Protein AF-A0A7S0AWJ3-F1 (afdb_monomer_lite)

pLDDT: mean 83.03, std 16.73, range [33.91, 96.69]

Radius of gyration: 38.87 Å; chains: 1; bounding box: 98×29×77 Å

Secondary structure (DSSP, 8-state):
-HHHHHHHHHHHHHHHHHHHHHHHHHTT---SS-SSSSHHHHHHHHHHHHTT--HHHHHHHHHH-TTTHHHHHHHHHHHHHHHHHHHHHHHHHHHHHHHHHHHHHHHTTT-STT-HHHHHHHHHHHHHHHHHHHHHHHHHHHHHHHHHHHHHHHHHHHHT-----S------

Organism: NCBI:txid265543

Structure (mmCIF, N/CA/C/O backbone):
data_AF-A0A7S0AWJ3-F1
#
_entry.id   AF-A0A7S0AWJ3-F1
#
loop_
_atom_site.group_PDB
_atom_site.id
_atom_site.type_symbol
_atom_site.label_atom_id
_atom_site.label_alt_id
_atom_site.label_comp_id
_atom_site.label_asym_id
_atom_site.label_entity_id
_atom_site.label_seq_id
_atom_site.pdbx_PDB_ins_code
_atom_site.Cartn_x
_atom_site.Cartn_y
_atom_site.Cartn_z
_atom_site.occupancy
_atom_site.B_iso_or_equiv
_atom_site.auth_seq_id
_atom_site.auth_comp_id
_atom_site.auth_asym_id
_atom_site.auth_atom_id
_atom_site.pdbx_PDB_model_num
ATOM 1 N N . PHE A 1 1 ? 0.711 -6.820 18.183 1.00 63.75 1 PHE A N 1
ATOM 2 C CA . PHE A 1 1 ? 1.962 -6.744 17.382 1.00 63.75 1 PHE A CA 1
ATOM 3 C C . PHE A 1 1 ? 2.230 -7.887 16.387 1.00 63.75 1 PHE A C 1
ATOM 5 O O . PHE A 1 1 ? 2.512 -7.551 15.241 1.00 63.75 1 PHE A O 1
ATOM 12 N N . PRO A 1 2 ? 2.131 -9.197 16.715 1.00 74.94 2 PRO A N 1
ATOM 13 C CA . PRO A 1 2 ? 2.547 -10.270 15.788 1.00 74.94 2 PRO A CA 1
ATOM 14 C C . PRO A 1 2 ? 1.811 -10.252 14.437 1.00 74.94 2 PRO A C 1
ATOM 16 O O . PRO A 1 2 ? 2.405 -10.455 13.384 1.00 74.94 2 PRO A O 1
ATOM 19 N N . ARG A 1 3 ? 0.513 -9.925 14.468 1.00 79.25 3 ARG A N 1
ATOM 20 C CA . ARG A 1 3 ? -0.360 -9.847 13.287 1.00 79.25 3 ARG A CA 1
ATOM 21 C C . ARG A 1 3 ? -0.002 -8.681 12.353 1.00 79.25 3 ARG A C 1
ATOM 23 O O . ARG A 1 3 ? 0.037 -8.862 11.143 1.00 79.25 3 ARG A O 1
ATOM 30 N N . LEU A 1 4 ? 0.323 -7.514 12.917 1.00 87.75 4 LEU A N 1
ATOM 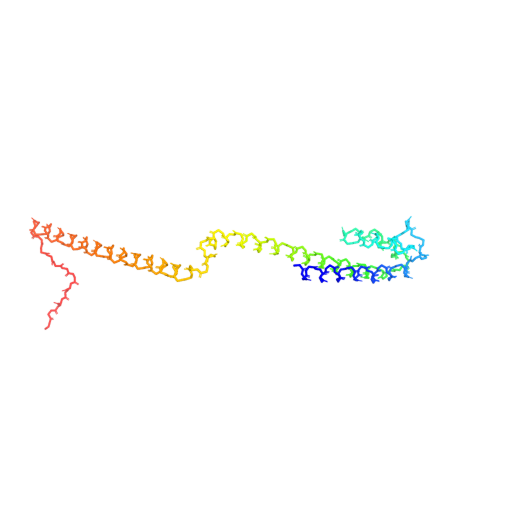31 C CA . LEU A 1 4 ? 0.734 -6.321 12.162 1.00 87.75 4 LEU A CA 1
ATOM 32 C C . LEU A 1 4 ? 2.068 -6.547 11.441 1.00 87.75 4 LEU A C 1
ATOM 34 O O . LEU A 1 4 ? 2.201 -6.218 10.266 1.00 87.75 4 LEU A O 1
ATOM 38 N N . SER A 1 5 ? 3.035 -7.166 12.129 1.00 89.06 5 SER A N 1
ATOM 39 C CA . SER A 1 5 ? 4.334 -7.501 11.538 1.00 89.06 5 SER A CA 1
ATOM 40 C C . SER A 1 5 ? 4.202 -8.515 10.402 1.00 89.06 5 SER A C 1
ATOM 42 O O . SER A 1 5 ? 4.855 -8.343 9.379 1.00 89.06 5 SER A O 1
ATOM 44 N N . ALA A 1 6 ? 3.317 -9.510 10.528 1.00 92.00 6 ALA A N 1
ATOM 45 C CA . ALA A 1 6 ? 3.059 -10.468 9.455 1.00 92.00 6 ALA A CA 1
ATOM 46 C C . ALA A 1 6 ? 2.505 -9.792 8.184 1.00 92.00 6 ALA A C 1
ATOM 48 O O . ALA A 1 6 ? 2.981 -10.071 7.085 1.00 92.00 6 ALA A O 1
ATOM 49 N N . ILE A 1 7 ? 1.551 -8.862 8.326 1.00 93.44 7 ILE A N 1
ATOM 50 C CA . ILE A 1 7 ? 0.978 -8.108 7.195 1.00 93.44 7 ILE A CA 1
ATOM 51 C C . ILE A 1 7 ? 2.029 -7.178 6.572 1.00 93.44 7 ILE A C 1
ATOM 53 O O . ILE A 1 7 ? 2.163 -7.130 5.352 1.00 93.44 7 ILE A O 1
ATOM 57 N N . GLY A 1 8 ? 2.815 -6.474 7.392 1.00 93.75 8 GLY A N 1
ATOM 58 C CA . GLY A 1 8 ? 3.908 -5.626 6.907 1.00 93.75 8 GLY A CA 1
ATOM 59 C C . GLY A 1 8 ? 5.014 -6.417 6.199 1.00 93.75 8 GLY A C 1
ATOM 60 O O . GLY A 1 8 ? 5.526 -5.984 5.170 1.00 93.75 8 GLY A O 1
ATOM 61 N N . MET A 1 9 ? 5.350 -7.609 6.696 1.00 94.38 9 MET A N 1
ATOM 62 C CA . MET A 1 9 ? 6.318 -8.504 6.057 1.00 94.38 9 MET A CA 1
ATOM 63 C C . MET A 1 9 ? 5.799 -9.024 4.712 1.00 94.38 9 ME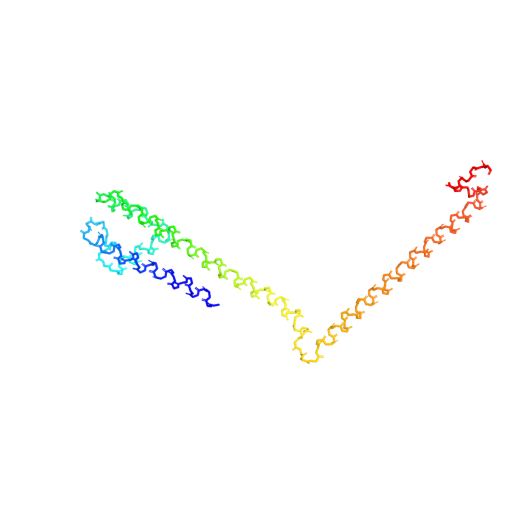T A C 1
ATOM 65 O O . MET A 1 9 ? 6.557 -9.083 3.746 1.00 94.38 9 MET A O 1
ATOM 69 N N . LEU A 1 10 ? 4.503 -9.341 4.626 1.00 93.69 10 LEU A N 1
ATOM 70 C CA . LEU A 1 10 ? 3.849 -9.682 3.365 1.00 93.69 10 LEU A CA 1
ATOM 71 C C . LEU A 1 10 ? 3.892 -8.510 2.375 1.00 93.69 10 LEU A C 1
ATOM 73 O O . LEU A 1 10 ? 4.221 -8.728 1.211 1.00 93.69 10 LEU A O 1
ATOM 77 N N . LEU A 1 11 ? 3.613 -7.281 2.829 1.00 94.94 11 LEU A N 1
ATOM 78 C CA . LEU A 1 11 ? 3.717 -6.083 1.991 1.00 94.94 11 LEU A CA 1
ATOM 79 C C . LEU A 1 11 ? 5.125 -5.953 1.410 1.00 94.94 11 LEU A C 1
ATOM 81 O O . LEU A 1 11 ? 5.258 -5.839 0.198 1.00 94.94 11 LEU A O 1
ATOM 85 N N . LEU A 1 12 ? 6.160 -6.027 2.254 1.00 95.56 12 LEU A N 1
ATOM 86 C CA . LEU A 1 12 ? 7.561 -5.938 1.827 1.00 95.56 12 LEU A CA 1
ATOM 87 C C . LEU A 1 12 ? 7.947 -7.045 0.840 1.00 95.56 12 LEU A C 1
ATOM 89 O O . LEU A 1 12 ? 8.663 -6.777 -0.122 1.00 95.56 12 LEU A O 1
ATOM 93 N N . LEU A 1 13 ? 7.460 -8.271 1.045 1.00 95.94 13 LEU A N 1
ATOM 94 C CA . LEU A 1 13 ? 7.697 -9.385 0.128 1.00 95.94 13 LEU A CA 1
ATOM 95 C C . LEU A 1 13 ? 7.083 -9.118 -1.250 1.00 95.94 13 LEU A C 1
ATOM 97 O O . LEU A 1 13 ? 7.763 -9.271 -2.263 1.00 95.94 13 LEU A O 1
ATOM 101 N N . VAL A 1 14 ? 5.815 -8.697 -1.292 1.00 95.31 14 VAL A N 1
ATOM 102 C CA . VAL A 1 14 ? 5.139 -8.321 -2.542 1.00 95.31 14 VAL A CA 1
ATOM 103 C C . VAL A 1 14 ? 5.894 -7.175 -3.214 1.00 95.31 14 VAL A C 1
ATOM 105 O O . VAL A 1 14 ? 6.188 -7.252 -4.405 1.00 95.31 14 VAL A O 1
ATOM 108 N N . PHE A 1 15 ? 6.290 -6.163 -2.444 1.00 96.25 15 PHE A N 1
ATOM 109 C CA . PHE A 1 15 ? 7.072 -5.028 -2.925 1.00 96.25 15 PHE A CA 1
ATOM 110 C C . PHE A 1 15 ? 8.383 -5.464 -3.585 1.00 96.25 15 PHE A C 1
ATOM 112 O O . PHE A 1 15 ? 8.705 -5.017 -4.681 1.00 96.25 15 PHE A O 1
ATOM 119 N N . TYR A 1 16 ? 9.119 -6.375 -2.946 1.00 96.56 16 TYR A N 1
ATOM 120 C CA . TYR A 1 16 ? 10.383 -6.888 -3.463 1.00 96.56 16 TYR A CA 1
ATOM 121 C C . TYR A 1 16 ? 10.203 -7.697 -4.753 1.00 96.56 16 TYR A C 1
ATOM 123 O O . TYR A 1 16 ? 10.952 -7.499 -5.709 1.00 96.56 16 TYR A O 1
ATOM 131 N N . ILE A 1 17 ? 9.195 -8.575 -4.806 1.00 96.69 17 ILE A N 1
ATOM 132 C CA . ILE A 1 17 ? 8.900 -9.381 -6.000 1.00 96.69 17 ILE A CA 1
ATOM 133 C C . ILE A 1 17 ? 8.580 -8.472 -7.186 1.00 96.69 17 ILE A C 1
ATOM 135 O O . ILE A 1 17 ? 9.140 -8.657 -8.267 1.00 96.69 17 ILE A O 1
ATOM 139 N N . PHE A 1 18 ? 7.713 -7.478 -6.984 1.00 96.25 18 PHE A N 1
ATOM 140 C CA . PHE A 1 18 ? 7.371 -6.532 -8.040 1.00 96.25 18 PHE A CA 1
ATOM 141 C C . PHE A 1 18 ? 8.561 -5.657 -8.427 1.00 96.25 18 PHE A C 1
ATOM 143 O O . PHE A 1 18 ? 8.769 -5.462 -9.616 1.00 96.25 18 PHE A O 1
ATOM 150 N N . ALA A 1 19 ? 9.390 -5.215 -7.478 1.00 96.62 19 ALA A N 1
ATOM 151 C CA . ALA A 1 19 ? 10.580 -4.423 -7.785 1.00 96.62 19 ALA A CA 1
ATOM 152 C C . ALA A 1 19 ? 11.551 -5.181 -8.688 1.00 96.62 19 ALA A C 1
ATOM 154 O O . ALA A 1 19 ? 11.965 -4.660 -9.719 1.00 96.62 19 ALA A O 1
ATOM 155 N N . VAL A 1 20 ? 11.860 -6.436 -8.352 1.00 96.62 20 VAL A N 1
ATOM 156 C CA . VAL A 1 20 ? 12.710 -7.281 -9.200 1.00 96.62 20 VAL A CA 1
ATOM 157 C C . VAL A 1 20 ? 12.043 -7.527 -10.554 1.00 96.62 20 VAL A C 1
ATOM 159 O O . VAL A 1 20 ? 12.704 -7.384 -11.580 1.00 96.62 20 VAL A O 1
ATOM 162 N N . MET A 1 21 ? 10.741 -7.832 -10.582 1.00 95.50 21 MET A N 1
ATOM 163 C CA . MET A 1 21 ? 9.995 -8.036 -11.828 1.00 95.50 21 MET A CA 1
ATOM 164 C C . MET A 1 21 ? 10.103 -6.814 -12.750 1.00 95.50 21 MET A C 1
ATOM 166 O O . MET A 1 21 ? 10.523 -6.957 -13.897 1.00 95.50 21 MET A O 1
ATOM 170 N N . THR A 1 22 ? 9.784 -5.615 -12.261 1.00 94.25 22 THR A N 1
ATOM 171 C CA . THR A 1 22 ? 9.776 -4.397 -13.078 1.00 94.25 22 THR A CA 1
ATOM 172 C C . THR A 1 22 ? 11.177 -3.973 -13.495 1.00 94.25 22 THR A C 1
ATOM 174 O O . THR A 1 22 ? 11.359 -3.603 -14.651 1.00 94.25 22 THR A O 1
ATOM 177 N N . THR A 1 23 ? 12.185 -4.106 -12.619 1.00 94.88 23 THR A N 1
ATOM 178 C CA . THR A 1 23 ? 13.584 -3.886 -13.015 1.00 94.88 23 THR A CA 1
ATOM 179 C C . THR A 1 23 ? 13.974 -4.850 -14.134 1.00 94.88 23 THR A C 1
ATOM 181 O O . THR A 1 23 ? 14.520 -4.436 -15.143 1.00 94.88 23 THR A O 1
ATOM 184 N N . THR A 1 24 ? 13.688 -6.148 -14.009 1.00 93.44 24 THR A N 1
ATOM 185 C CA . THR A 1 24 ? 14.108 -7.119 -15.039 1.00 93.44 24 THR A CA 1
ATOM 186 C C . THR A 1 24 ? 13.392 -6.940 -16.375 1.00 93.44 24 THR A C 1
ATOM 188 O O . THR A 1 24 ? 13.968 -7.253 -17.412 1.00 93.44 24 THR A O 1
ATOM 191 N N . LEU A 1 25 ? 12.156 -6.441 -16.357 1.00 91.50 25 LEU A N 1
ATOM 192 C CA . LEU A 1 25 ? 11.317 -6.338 -17.545 1.00 91.50 25 LEU A CA 1
ATOM 193 C C . LEU A 1 25 ? 11.486 -5.007 -18.293 1.00 91.50 25 LEU A C 1
ATOM 195 O O . LEU A 1 25 ? 11.393 -4.987 -19.519 1.00 91.50 25 LEU A O 1
ATOM 199 N N . PHE A 1 26 ? 11.725 -3.906 -17.572 1.00 91.25 26 PHE A N 1
ATOM 200 C CA . PHE A 1 26 ? 11.684 -2.547 -18.128 1.00 91.25 26 PHE A CA 1
ATOM 201 C C . PHE A 1 26 ? 12.996 -1.761 -18.002 1.00 91.25 26 PHE A C 1
ATOM 203 O O . PHE A 1 26 ? 13.042 -0.609 -18.421 1.00 91.25 26 PHE A O 1
ATOM 210 N N . LYS A 1 27 ? 14.069 -2.347 -17.456 1.00 89.75 27 LYS A N 1
ATOM 211 C CA . LYS A 1 27 ? 15.348 -1.647 -17.227 1.00 89.75 27 LYS A CA 1
ATOM 212 C C . LYS A 1 27 ? 15.971 -1.003 -18.468 1.00 89.75 27 LYS A C 1
ATOM 214 O O . LYS A 1 27 ? 16.607 0.035 -18.330 1.00 89.75 27 LYS A O 1
ATOM 219 N N . ASP A 1 28 ? 15.790 -1.596 -19.646 1.00 88.69 28 ASP A N 1
ATOM 220 C CA . ASP A 1 28 ? 16.410 -1.124 -20.892 1.00 88.69 28 ASP A CA 1
ATOM 221 C C . ASP A 1 28 ? 15.466 -0.256 -21.753 1.00 88.69 28 ASP A C 1
ATOM 223 O O . ASP A 1 28 ? 15.777 0.036 -22.910 1.00 88.69 28 ASP A O 1
ATOM 227 N N . LEU A 1 29 ? 14.299 0.146 -21.228 1.00 88.38 29 LEU A N 1
ATOM 228 C CA . LEU A 1 29 ? 13.383 1.034 -21.951 1.00 88.38 29 LEU A CA 1
ATOM 229 C C . LEU A 1 29 ? 13.859 2.497 -21.876 1.00 88.38 29 LEU A C 1
ATOM 231 O O . LEU A 1 29 ? 14.135 2.985 -20.779 1.00 88.38 29 LEU A O 1
ATOM 235 N N . PRO A 1 30 ? 13.888 3.233 -23.005 1.00 87.44 30 PRO A N 1
ATOM 236 C CA . PRO A 1 30 ? 14.155 4.666 -23.007 1.00 87.44 30 PRO A CA 1
ATOM 237 C C . PRO A 1 30 ? 12.893 5.438 -22.590 1.00 87.44 30 PRO A C 1
ATOM 239 O O . PRO A 1 30 ? 12.130 5.917 -23.431 1.00 87.44 30 PRO A O 1
ATOM 242 N N . LEU A 1 31 ? 12.658 5.496 -21.280 1.00 88.69 31 LEU A N 1
ATOM 243 C CA . LEU A 1 31 ? 11.585 6.272 -20.645 1.00 88.69 31 LEU A CA 1
ATOM 244 C C . LEU A 1 31 ? 12.039 7.717 -20.380 1.00 88.69 31 LEU A C 1
ATOM 246 O O . LEU A 1 31 ? 13.224 8.033 -20.516 1.00 88.69 31 LEU A O 1
ATOM 250 N N . SER A 1 32 ? 11.100 8.597 -20.019 1.00 86.56 32 SER A N 1
ATOM 251 C CA . SER A 1 32 ? 11.395 10.006 -19.723 1.00 86.56 32 SER A CA 1
ATOM 252 C C . SER A 1 32 ? 12.323 10.173 -18.511 1.00 86.56 32 SER A C 1
ATOM 254 O O . SER A 1 32 ? 13.216 11.023 -18.523 1.00 86.56 32 SER A O 1
ATOM 256 N N . GLU A 1 33 ? 12.156 9.313 -17.505 1.00 86.94 33 GLU A N 1
ATOM 257 C CA . GLU A 1 33 ? 12.986 9.227 -16.307 1.00 86.94 33 GLU A CA 1
ATOM 258 C C . GLU A 1 33 ? 13.478 7.792 -16.057 1.00 86.94 33 GLU A C 1
ATOM 260 O O . GLU A 1 33 ? 12.977 6.810 -16.611 1.00 86.94 33 GLU A O 1
ATOM 265 N N . ASP A 1 34 ? 14.454 7.653 -15.157 1.00 89.00 34 ASP A N 1
ATOM 266 C CA . ASP A 1 34 ? 15.062 6.378 -14.768 1.00 89.00 34 ASP A CA 1
ATOM 267 C C . ASP A 1 34 ? 14.152 5.532 -13.849 1.00 89.00 34 ASP A C 1
ATOM 269 O O . ASP A 1 34 ? 14.591 5.067 -12.802 1.00 89.00 34 ASP A O 1
ATOM 273 N N . TYR A 1 35 ? 12.891 5.285 -14.219 1.00 90.94 35 TYR A N 1
ATOM 274 C CA . TYR A 1 35 ? 11.917 4.577 -13.372 1.00 90.94 35 TYR A CA 1
ATOM 275 C C . TYR A 1 35 ? 12.343 3.142 -13.004 1.00 90.94 35 TYR A C 1
ATOM 277 O O . TYR A 1 35 ? 12.241 2.720 -11.853 1.00 90.94 35 TYR A O 1
ATOM 285 N N . PHE A 1 36 ? 12.854 2.368 -13.972 1.00 93.50 36 PHE A N 1
ATOM 286 C CA . PHE A 1 36 ? 13.125 0.929 -13.795 1.00 93.50 36 PHE A CA 1
ATOM 287 C C . PHE A 1 36 ? 14.586 0.514 -14.021 1.00 93.50 36 PHE A C 1
ATOM 289 O O . PHE A 1 36 ? 14.898 -0.676 -14.023 1.00 93.50 36 PHE A O 1
ATOM 296 N N . ASN A 1 37 ? 15.502 1.476 -14.168 1.00 90.81 37 ASN A N 1
ATOM 297 C CA . ASN A 1 37 ? 16.901 1.234 -14.549 1.00 90.81 37 ASN A CA 1
ATOM 298 C C . ASN A 1 37 ? 17.669 0.382 -13.508 1.00 90.81 37 ASN A C 1
ATOM 300 O O . ASN A 1 37 ? 18.483 -0.492 -13.823 1.00 90.81 37 ASN A O 1
ATOM 304 N N . ASN A 1 38 ? 17.374 0.582 -12.224 1.00 93.31 38 ASN A N 1
ATOM 305 C CA . ASN A 1 38 ? 17.936 -0.211 -11.135 1.00 93.31 38 ASN A CA 1
ATOM 306 C C . ASN A 1 38 ? 16.873 -0.548 -10.079 1.00 93.31 38 ASN A C 1
ATOM 308 O O . ASN A 1 38 ? 15.756 -0.027 -10.101 1.00 93.31 38 ASN A O 1
ATOM 312 N N . LEU A 1 39 ? 17.235 -1.429 -9.142 1.00 94.00 39 LEU A N 1
ATOM 313 C CA . LEU A 1 39 ? 16.312 -1.906 -8.112 1.00 94.00 39 LEU A CA 1
ATOM 314 C C . LEU A 1 39 ? 15.810 -0.771 -7.207 1.00 94.00 39 LEU A C 1
ATOM 316 O O . LEU A 1 39 ? 14.635 -0.752 -6.857 1.00 94.00 39 LEU A O 1
ATOM 320 N N . ALA A 1 40 ? 16.675 0.176 -6.834 1.00 93.88 40 ALA A N 1
ATOM 321 C CA . ALA A 1 40 ? 16.299 1.287 -5.960 1.00 93.88 40 ALA A CA 1
ATOM 322 C C . ALA A 1 40 ? 15.320 2.245 -6.652 1.00 93.88 40 ALA A C 1
ATOM 324 O O . ALA A 1 40 ? 14.328 2.645 -6.048 1.00 93.88 40 ALA A O 1
ATOM 325 N N . ALA A 1 41 ? 15.559 2.546 -7.927 1.00 93.75 41 ALA A N 1
ATOM 326 C CA . ALA A 1 41 ? 14.643 3.324 -8.747 1.00 93.75 41 ALA A CA 1
ATOM 327 C C . ALA A 1 41 ? 13.287 2.622 -8.903 1.00 93.75 41 ALA A C 1
ATOM 329 O O . ALA A 1 41 ? 12.252 3.217 -8.623 1.00 93.75 41 ALA A O 1
ATOM 330 N N . SER A 1 42 ? 13.298 1.315 -9.192 1.00 95.50 42 SER A N 1
ATOM 331 C CA . SER A 1 42 ? 12.063 0.526 -9.297 1.00 95.50 42 SER A CA 1
ATOM 332 C C . SER A 1 42 ? 11.275 0.514 -7.987 1.00 95.50 42 SER A C 1
ATOM 334 O O . SER A 1 42 ? 10.053 0.613 -8.001 1.00 95.50 42 SER A O 1
ATOM 336 N N . LEU A 1 43 ? 11.959 0.424 -6.841 1.00 95.56 43 LEU A N 1
ATOM 337 C CA . LEU A 1 43 ? 11.327 0.529 -5.523 1.00 95.56 43 LEU A CA 1
ATOM 338 C C . LEU A 1 43 ? 10.687 1.906 -5.302 1.00 95.56 43 LEU A C 1
ATOM 340 O O . LEU A 1 43 ? 9.587 1.974 -4.757 1.00 95.56 43 LEU A O 1
ATOM 344 N N . PHE A 1 44 ? 11.346 2.986 -5.727 1.00 95.56 44 PHE A N 1
ATOM 345 C CA . PHE A 1 44 ? 10.796 4.339 -5.637 1.00 95.56 44 PHE A CA 1
ATOM 346 C C . PHE A 1 44 ? 9.551 4.502 -6.520 1.00 95.56 44 PHE A C 1
ATOM 348 O O . PHE A 1 44 ? 8.510 4.942 -6.037 1.00 95.56 44 PHE A O 1
ATOM 355 N N . THR A 1 45 ? 9.602 4.049 -7.772 1.00 95.12 45 THR A N 1
ATOM 356 C CA . THR A 1 45 ? 8.445 4.069 -8.676 1.00 95.12 45 THR A CA 1
ATOM 357 C C . THR A 1 45 ? 7.295 3.201 -8.159 1.00 95.12 45 THR A C 1
ATOM 359 O O . THR A 1 45 ? 6.139 3.608 -8.200 1.00 95.12 45 THR A O 1
ATOM 362 N N . LEU A 1 46 ? 7.570 2.025 -7.590 1.00 95.44 46 LEU A N 1
ATOM 363 C CA . LEU A 1 46 ? 6.523 1.199 -6.974 1.00 95.44 46 LEU A CA 1
ATOM 364 C C . LEU A 1 46 ? 5.922 1.851 -5.723 1.00 95.44 46 LEU A C 1
ATOM 366 O O . LEU A 1 46 ? 4.737 1.674 -5.441 1.00 95.44 46 LEU A O 1
ATOM 370 N N . PHE A 1 47 ? 6.698 2.643 -4.986 1.00 95.50 47 PHE A N 1
ATOM 371 C CA . PHE A 1 47 ? 6.165 3.463 -3.900 1.00 95.50 47 PHE A CA 1
ATOM 372 C C . PHE A 1 47 ? 5.222 4.548 -4.420 1.00 95.50 47 PHE A C 1
ATOM 374 O O . PHE A 1 47 ? 4.129 4.703 -3.881 1.00 95.50 47 PHE A O 1
ATOM 381 N N . GLN A 1 48 ? 5.579 5.214 -5.514 1.00 95.12 48 GLN A N 1
ATOM 382 C CA . GLN A 1 48 ? 4.697 6.152 -6.213 1.00 95.12 48 GLN A CA 1
ATOM 383 C C . GLN A 1 48 ? 3.416 5.460 -6.729 1.00 95.12 48 GLN A C 1
ATOM 385 O O . GLN A 1 48 ? 2.305 5.979 -6.610 1.00 95.12 48 GLN A O 1
ATOM 390 N N . PHE A 1 49 ? 3.519 4.223 -7.219 1.00 95.50 49 PHE A N 1
ATOM 391 C CA . PHE A 1 49 ? 2.344 3.464 -7.662 1.00 95.50 49 PHE A CA 1
ATOM 392 C C . PHE A 1 49 ? 1.417 3.140 -6.491 1.00 95.50 49 PHE A C 1
ATOM 394 O O . PHE A 1 49 ? 0.197 3.258 -6.611 1.00 95.50 49 PHE A O 1
ATOM 401 N N . MET A 1 50 ? 1.987 2.795 -5.333 1.00 94.69 50 MET A N 1
ATOM 402 C CA . MET A 1 50 ? 1.229 2.582 -4.100 1.00 94.69 50 MET A CA 1
ATOM 403 C C . MET A 1 50 ? 0.434 3.834 -3.690 1.00 94.69 50 MET A C 1
ATOM 405 O O . MET A 1 50 ? -0.674 3.697 -3.174 1.00 94.69 50 MET A O 1
ATOM 409 N N . THR A 1 51 ? 0.939 5.044 -3.958 1.00 93.94 51 THR A N 1
ATOM 410 C CA . THR A 1 51 ? 0.233 6.313 -3.698 1.00 93.94 51 THR A CA 1
ATOM 411 C C . THR A 1 51 ? -0.752 6.710 -4.801 1.00 93.94 51 THR A C 1
ATOM 413 O O . THR A 1 51 ? -1.191 7.855 -4.845 1.00 93.94 51 THR A O 1
ATOM 416 N N . MET A 1 52 ? -1.147 5.764 -5.662 1.00 94.81 52 MET A N 1
ATOM 417 C CA . MET A 1 52 ? -2.074 5.945 -6.790 1.00 94.81 52 MET A CA 1
ATOM 418 C C . MET A 1 52 ? -1.536 6.806 -7.940 1.00 94.81 52 MET A C 1
ATOM 420 O O . MET A 1 52 ? -2.277 7.138 -8.865 1.00 94.81 52 MET A O 1
ATOM 424 N N . GLU A 1 53 ? -0.241 7.096 -7.956 1.00 94.81 53 GLU A N 1
ATOM 425 C CA . GLU A 1 53 ? 0.410 7.873 -9.007 1.00 94.81 53 GLU A CA 1
ATOM 426 C C . GLU A 1 53 ? 1.094 6.931 -10.012 1.00 94.81 53 GLU A C 1
ATOM 428 O O . GLU A 1 53 ? 2.299 6.925 -10.216 1.00 94.81 53 GLU A O 1
ATOM 433 N N . TRP A 1 54 ? 0.299 6.046 -10.620 1.00 93.25 54 TRP A N 1
ATOM 434 C CA . TRP A 1 54 ? 0.801 5.006 -11.531 1.00 93.25 54 TRP A CA 1
ATOM 435 C C . TRP A 1 54 ? 0.536 5.300 -13.008 1.00 93.25 54 TRP A C 1
ATOM 437 O O . TRP A 1 54 ? 1.187 4.737 -13.889 1.00 93.25 54 TRP A O 1
ATOM 447 N N . SER A 1 55 ? -0.449 6.152 -13.301 1.00 92.75 55 SER A N 1
ATOM 448 C CA . SER A 1 55 ? -1.008 6.257 -14.652 1.00 92.75 55 SER A CA 1
ATOM 449 C C . SER A 1 55 ? -0.071 6.906 -15.674 1.00 92.75 55 SER A C 1
ATOM 451 O O . SER A 1 55 ? -0.090 6.503 -16.833 1.00 92.75 55 SER A O 1
ATOM 453 N N . GLU A 1 56 ? 0.751 7.870 -15.262 1.00 92.31 56 GLU A N 1
ATOM 454 C CA . GLU A 1 56 ? 1.684 8.586 -16.141 1.00 92.31 56 GLU A CA 1
ATOM 455 C C . GLU A 1 56 ? 2.821 7.669 -16.591 1.00 92.31 56 GLU A C 1
ATOM 457 O O . GLU A 1 56 ? 2.927 7.358 -17.775 1.00 92.31 56 GLU A O 1
ATOM 462 N N . VAL A 1 57 ? 3.542 7.090 -15.629 1.00 92.88 57 VAL A N 1
ATOM 463 C CA . VAL A 1 57 ? 4.603 6.105 -15.880 1.00 92.88 57 VAL A CA 1
ATOM 464 C C . VAL A 1 57 ? 4.084 4.910 -16.687 1.00 92.88 57 VAL A C 1
ATOM 466 O O . VAL A 1 57 ? 4.737 4.431 -17.610 1.00 92.88 57 VAL A O 1
ATOM 469 N N . THR A 1 58 ? 2.871 4.429 -16.390 1.00 93.88 58 THR A N 1
ATOM 470 C CA . THR A 1 58 ? 2.266 3.316 -17.141 1.00 93.88 58 THR A CA 1
ATOM 471 C C . THR A 1 58 ? 2.018 3.674 -18.604 1.00 93.88 58 THR A C 1
ATOM 473 O O . THR A 1 58 ? 2.196 2.819 -19.470 1.00 93.88 58 THR A O 1
ATOM 476 N N . ARG A 1 59 ? 1.597 4.909 -18.905 1.00 93.38 59 ARG A N 1
ATOM 477 C CA . ARG A 1 59 ? 1.370 5.353 -20.289 1.00 93.38 59 ARG A CA 1
ATOM 478 C C . ARG A 1 59 ? 2.662 5.356 -21.089 1.00 93.38 59 ARG A C 1
ATOM 480 O O . ARG A 1 59 ? 2.641 4.839 -22.198 1.00 93.38 59 ARG A O 1
ATOM 487 N N . GLU A 1 60 ? 3.761 5.831 -20.509 1.00 94.12 60 GLU A N 1
ATOM 488 C CA . GLU A 1 60 ? 5.071 5.784 -21.166 1.00 94.12 60 GLU A CA 1
ATOM 489 C C . GLU A 1 60 ? 5.512 4.347 -21.458 1.00 94.12 60 GLU A C 1
ATOM 491 O O . GLU A 1 60 ? 5.915 4.016 -22.569 1.00 94.12 60 GLU A O 1
ATOM 496 N N . VAL A 1 61 ? 5.359 3.439 -20.489 1.00 93.12 61 VAL A N 1
ATOM 497 C CA . VAL A 1 61 ? 5.703 2.022 -20.692 1.00 93.12 61 VAL A CA 1
ATOM 498 C C . VAL A 1 61 ? 4.807 1.375 -21.759 1.00 93.12 61 VAL A C 1
ATOM 500 O O . VAL A 1 61 ? 5.265 0.516 -22.517 1.00 93.12 61 VAL A O 1
ATOM 503 N N . MET A 1 62 ? 3.541 1.792 -21.863 1.00 93.88 62 MET A N 1
ATOM 504 C CA . MET A 1 62 ? 2.606 1.292 -22.876 1.00 93.88 62 MET A CA 1
ATOM 505 C C . MET A 1 62 ? 2.956 1.692 -24.312 1.00 93.88 62 MET A C 1
ATOM 507 O O . MET A 1 62 ? 2.499 1.004 -25.229 1.00 93.88 62 MET A O 1
ATOM 511 N N . GLU A 1 63 ? 3.773 2.730 -24.521 1.00 93.25 63 GLU A N 1
ATOM 512 C CA . GLU A 1 63 ? 4.299 3.069 -25.852 1.00 93.25 63 GLU A CA 1
ATOM 513 C C . GLU A 1 63 ? 5.165 1.935 -26.423 1.00 93.25 63 GLU A C 1
ATOM 515 O O . GLU A 1 63 ? 5.196 1.722 -27.634 1.00 93.25 63 GLU A O 1
ATOM 520 N N . TYR A 1 64 ? 5.795 1.150 -25.544 1.00 92.25 64 TYR A N 1
ATOM 521 C CA . TYR A 1 64 ? 6.614 -0.010 -25.898 1.00 92.25 64 TYR A CA 1
ATOM 522 C C . TYR A 1 64 ? 5.865 -1.335 -25.703 1.00 92.25 64 TYR A C 1
ATOM 524 O O . TYR A 1 64 ? 5.951 -2.238 -26.536 1.00 92.25 64 TYR A O 1
ATOM 532 N N . TYR A 1 65 ? 5.107 -1.458 -24.610 1.00 90.75 65 TYR A N 1
ATOM 533 C CA . TYR A 1 65 ? 4.389 -2.675 -24.236 1.00 90.75 65 TYR A CA 1
ATOM 534 C C . TYR A 1 65 ? 2.927 -2.383 -23.904 1.00 90.75 65 TYR A C 1
ATOM 536 O O . TYR A 1 65 ? 2.569 -2.121 -22.756 1.00 90.75 65 TYR A O 1
ATOM 544 N N . SER A 1 66 ? 2.033 -2.538 -24.881 1.00 92.19 66 SER A N 1
ATOM 545 C CA . SER A 1 66 ? 0.606 -2.215 -24.713 1.00 92.19 66 SER A CA 1
ATOM 546 C C . SER A 1 66 ? -0.120 -3.014 -23.615 1.00 92.19 66 SER A C 1
ATOM 548 O O . SER A 1 66 ? -1.209 -2.629 -23.203 1.00 92.19 66 SER A O 1
ATOM 550 N N . TRP A 1 67 ? 0.447 -4.123 -23.127 1.00 91.62 67 TRP A N 1
ATOM 551 C CA . TRP A 1 67 ? -0.114 -4.942 -22.042 1.00 91.62 67 TRP A CA 1
ATOM 552 C C . TRP A 1 67 ? 0.422 -4.581 -20.645 1.00 91.62 67 TRP A C 1
ATOM 554 O O . TRP A 1 67 ? -0.068 -5.118 -19.650 1.00 91.62 67 TRP A O 1
ATOM 564 N N . ALA A 1 68 ? 1.400 -3.674 -20.542 1.00 90.69 68 ALA A N 1
ATOM 565 C CA . ALA A 1 68 ? 2.094 -3.361 -19.290 1.00 90.69 68 ALA A CA 1
ATOM 566 C C . ALA A 1 68 ? 1.196 -2.742 -18.205 1.00 90.69 68 ALA A C 1
ATOM 568 O O . ALA A 1 68 ? 1.535 -2.796 -17.027 1.00 90.69 68 ALA A O 1
ATOM 569 N N . TRP A 1 69 ? 0.019 -2.221 -18.561 1.00 92.69 69 TRP A N 1
ATOM 570 C CA . TRP A 1 69 ? -0.949 -1.712 -17.586 1.00 92.69 69 TRP A CA 1
ATOM 571 C C . TRP A 1 69 ? -1.437 -2.784 -16.601 1.00 92.69 69 TRP A C 1
ATOM 573 O O . TRP A 1 69 ? -1.712 -2.474 -15.444 1.00 92.69 69 TRP A O 1
ATOM 583 N N . ALA A 1 70 ? -1.535 -4.045 -17.030 1.00 93.56 70 ALA A N 1
ATOM 584 C CA . ALA A 1 70 ? -2.095 -5.119 -16.215 1.00 93.56 70 ALA A CA 1
ATOM 585 C C . ALA A 1 70 ? -1.276 -5.411 -14.939 1.00 93.56 70 ALA A C 1
ATOM 587 O O . ALA A 1 70 ? -1.860 -5.353 -13.853 1.00 93.56 70 ALA A O 1
ATOM 588 N N . PRO A 1 71 ? 0.047 -5.688 -15.001 1.00 92.00 71 PRO A N 1
ATOM 589 C CA . PRO A 1 71 ? 0.839 -5.938 -13.795 1.00 92.00 71 PRO A CA 1
ATOM 590 C C . PRO A 1 71 ? 0.853 -4.742 -12.835 1.00 92.00 71 PRO A C 1
ATOM 592 O O . PRO A 1 71 ? 0.817 -4.944 -11.623 1.00 92.00 71 PRO A O 1
ATOM 595 N N . PHE A 1 72 ? 0.841 -3.509 -13.349 1.00 94.00 72 PHE A N 1
ATOM 596 C CA . PHE A 1 72 ? 0.823 -2.307 -12.515 1.00 94.00 72 PHE A CA 1
ATOM 597 C C . PHE A 1 72 ? -0.511 -2.116 -11.794 1.00 94.00 72 PHE A C 1
ATOM 599 O O . PHE A 1 72 ? -0.523 -1.895 -10.586 1.00 94.00 72 PHE A O 1
ATOM 606 N N . VAL A 1 73 ? -1.642 -2.289 -12.483 1.00 95.12 73 VAL A N 1
ATOM 607 C CA . VAL A 1 73 ? -2.967 -2.227 -11.846 1.00 95.12 73 VAL A CA 1
ATOM 608 C C . VAL A 1 73 ? -3.123 -3.323 -10.788 1.00 95.12 73 VAL A C 1
ATOM 610 O O . VAL A 1 73 ? -3.637 -3.059 -9.702 1.00 95.12 73 VAL A O 1
ATOM 613 N N . ILE A 1 74 ? -2.644 -4.540 -11.068 1.00 95.69 74 ILE A N 1
ATOM 614 C CA . ILE A 1 74 ? -2.654 -5.648 -10.102 1.00 95.69 74 ILE A CA 1
ATOM 615 C C . ILE A 1 74 ? -1.812 -5.300 -8.872 1.00 95.69 74 ILE A C 1
ATOM 617 O O . ILE A 1 74 ? -2.267 -5.514 -7.748 1.00 95.69 74 ILE A O 1
ATOM 621 N N . PHE A 1 75 ? -0.615 -4.739 -9.068 1.00 95.50 75 PHE A N 1
ATOM 622 C CA . PHE A 1 75 ? 0.229 -4.279 -7.970 1.00 95.50 75 PHE A CA 1
ATOM 623 C C . PHE A 1 75 ? -0.497 -3.248 -7.104 1.00 95.50 75 PHE A C 1
ATOM 625 O O . PHE A 1 75 ? -0.623 -3.471 -5.906 1.00 95.50 75 PHE A O 1
ATOM 632 N N . VAL A 1 76 ? -1.036 -2.184 -7.709 1.00 95.56 76 VAL A N 1
ATOM 633 C CA . VAL A 1 76 ? -1.738 -1.100 -6.998 1.00 95.56 76 VAL A CA 1
ATOM 634 C C . VAL A 1 76 ? -2.941 -1.630 -6.218 1.00 95.56 76 VAL A C 1
ATOM 636 O O . VAL A 1 76 ? -3.151 -1.254 -5.064 1.00 95.56 76 VAL A O 1
ATOM 639 N N . ALA A 1 77 ? -3.717 -2.539 -6.813 1.00 96.31 77 ALA A N 1
ATOM 640 C CA . ALA A 1 77 ? -4.857 -3.161 -6.149 1.00 96.31 77 ALA A CA 1
ATOM 641 C C . ALA A 1 77 ? -4.426 -4.002 -4.935 1.00 96.31 77 ALA A C 1
ATOM 643 O O . ALA A 1 77 ? -4.999 -3.865 -3.853 1.00 96.31 77 ALA A O 1
ATOM 644 N N . ILE A 1 78 ? -3.399 -4.847 -5.088 1.00 96.00 78 ILE A N 1
ATOM 645 C CA . ILE A 1 78 ? -2.897 -5.712 -4.012 1.00 96.00 78 ILE A CA 1
ATOM 646 C C . ILE A 1 78 ? -2.229 -4.882 -2.912 1.00 96.00 78 ILE A C 1
ATOM 648 O O . ILE A 1 78 ? -2.560 -5.052 -1.739 1.00 96.00 78 ILE A O 1
ATOM 652 N N . SER A 1 79 ? -1.310 -3.978 -3.258 1.00 94.94 79 SER A N 1
ATOM 653 C CA . SER A 1 79 ? -0.596 -3.143 -2.290 1.00 94.94 79 SER A CA 1
ATOM 654 C C . SER A 1 79 ? -1.562 -2.229 -1.543 1.00 94.94 79 SER A C 1
ATOM 656 O O . SER A 1 79 ? -1.487 -2.137 -0.321 1.00 94.94 79 SER A O 1
ATOM 658 N N . GLY A 1 80 ? -2.519 -1.622 -2.252 1.00 94.75 80 GLY A N 1
ATOM 659 C CA . GLY A 1 80 ? -3.572 -0.804 -1.659 1.00 94.75 80 GLY A CA 1
ATOM 660 C C . GLY A 1 80 ? -4.438 -1.599 -0.684 1.00 94.75 80 GLY A C 1
ATOM 661 O O . GLY A 1 80 ? -4.678 -1.141 0.431 1.00 94.75 80 GLY A O 1
ATOM 662 N N . PHE A 1 81 ? -4.840 -2.822 -1.045 1.00 95.81 81 PHE A N 1
ATOM 663 C CA . PHE A 1 81 ? -5.603 -3.696 -0.150 1.00 95.81 81 PHE A CA 1
ATOM 664 C C . PHE A 1 81 ? -4.803 -4.104 1.094 1.00 95.81 81 PHE A C 1
ATOM 666 O O . PHE A 1 81 ? -5.332 -4.090 2.204 1.00 95.81 81 PHE A O 1
ATOM 673 N N . ILE A 1 82 ? -3.515 -4.427 0.941 1.00 95.06 82 ILE A N 1
ATOM 674 C CA . ILE A 1 82 ? -2.640 -4.764 2.072 1.00 95.06 82 ILE A CA 1
ATOM 675 C C . ILE A 1 82 ? -2.470 -3.559 3.007 1.00 95.06 82 ILE A C 1
ATOM 677 O O . ILE A 1 82 ? -2.611 -3.713 4.219 1.00 95.06 82 ILE A O 1
ATOM 681 N N . VAL A 1 83 ? -2.207 -2.365 2.466 1.00 94.31 83 VAL A N 1
ATOM 682 C CA . VAL A 1 83 ? -2.077 -1.126 3.252 1.00 94.31 83 VAL A CA 1
ATOM 683 C C . VAL A 1 83 ? -3.387 -0.794 3.960 1.00 94.31 83 VAL A C 1
ATOM 685 O O . VAL A 1 83 ? -3.375 -0.480 5.148 1.00 94.31 83 VAL A O 1
ATOM 688 N N . PHE A 1 84 ? -4.524 -0.931 3.279 1.00 94.62 84 PHE A N 1
ATOM 689 C CA . PHE A 1 84 ? -5.835 -0.747 3.891 1.00 94.62 84 PHE A CA 1
ATOM 690 C C . PHE A 1 84 ? -6.055 -1.721 5.057 1.00 94.62 84 PHE A C 1
ATOM 692 O O . PHE A 1 84 ? -6.416 -1.299 6.154 1.00 94.62 84 PHE A O 1
ATOM 699 N N . ASN A 1 85 ? -5.746 -3.006 4.869 1.00 93.19 85 ASN A N 1
ATOM 700 C CA . ASN A 1 85 ? -5.832 -4.005 5.937 1.00 93.19 85 ASN A CA 1
ATOM 701 C C . ASN A 1 85 ? -4.877 -3.709 7.098 1.00 93.19 85 ASN A C 1
ATOM 703 O O . ASN A 1 85 ? -5.214 -3.977 8.250 1.00 93.19 85 ASN A O 1
ATOM 707 N N . LEU A 1 86 ? -3.704 -3.136 6.819 1.00 93.00 86 LEU A N 1
ATOM 708 C CA . LEU A 1 86 ? -2.769 -2.687 7.844 1.00 93.00 86 LEU A CA 1
ATOM 709 C C . LEU A 1 86 ? -3.358 -1.522 8.649 1.00 93.00 86 LEU A C 1
ATOM 711 O O . LEU A 1 86 ? -3.322 -1.564 9.876 1.00 93.00 86 LEU A O 1
ATOM 715 N N . ILE A 1 87 ? -3.954 -0.528 7.985 1.00 93.94 87 ILE A N 1
ATOM 716 C CA . ILE A 1 87 ? -4.618 0.609 8.642 1.00 93.94 87 ILE A CA 1
ATOM 717 C C . ILE A 1 87 ? -5.759 0.119 9.537 1.00 93.94 87 ILE A C 1
ATOM 719 O O . ILE A 1 87 ? -5.806 0.485 10.709 1.00 93.94 87 ILE A O 1
ATOM 723 N N . ILE A 1 88 ? -6.641 -0.746 9.026 1.00 93.25 88 ILE A N 1
ATOM 724 C CA . ILE A 1 88 ? -7.741 -1.320 9.814 1.00 93.25 88 ILE A CA 1
ATOM 725 C C . ILE A 1 88 ? -7.203 -2.088 11.020 1.00 93.25 88 ILE A C 1
ATOM 727 O O . ILE A 1 88 ? -7.694 -1.899 12.129 1.00 93.25 88 ILE A O 1
ATOM 731 N N . ALA A 1 89 ? -6.161 -2.903 10.841 1.00 91.06 89 ALA A N 1
ATOM 732 C CA . ALA A 1 89 ? -5.553 -3.635 11.945 1.00 91.06 89 ALA A CA 1
ATOM 733 C C . ALA A 1 89 ? -4.988 -2.699 13.030 1.00 91.06 89 ALA A C 1
ATOM 735 O O . ALA A 1 89 ? -5.170 -2.978 14.212 1.00 91.06 89 ALA A O 1
ATOM 736 N N . VAL A 1 90 ? -4.345 -1.590 12.648 1.00 91.44 90 VAL A N 1
ATOM 737 C CA . VAL A 1 90 ? -3.836 -0.577 13.591 1.00 91.44 90 VAL A CA 1
ATOM 738 C C . VAL A 1 90 ? -4.979 0.145 14.306 1.00 91.44 90 VAL A C 1
ATOM 740 O O . VAL A 1 90 ? -4.919 0.326 15.519 1.00 91.44 90 VAL A O 1
ATOM 743 N N . ILE A 1 91 ? -6.034 0.528 13.585 1.00 93.12 91 ILE A N 1
ATOM 744 C CA . ILE A 1 91 ? -7.207 1.188 14.172 1.00 93.12 91 ILE A CA 1
ATOM 745 C C . ILE A 1 91 ? -7.908 0.253 15.159 1.00 93.12 91 ILE A C 1
ATOM 747 O O . ILE A 1 91 ? -8.236 0.678 16.261 1.00 93.12 91 ILE A O 1
ATOM 751 N N . CYS A 1 92 ? -8.107 -1.019 14.806 1.00 90.50 92 CYS A N 1
ATOM 752 C CA . CYS A 1 92 ? -8.688 -2.007 15.712 1.00 90.50 92 CYS A CA 1
ATOM 753 C C . CYS A 1 92 ? -7.847 -2.187 16.983 1.00 90.50 92 CYS A C 1
ATOM 755 O O . CYS A 1 92 ? -8.417 -2.270 18.066 1.00 90.50 92 CYS A O 1
ATOM 757 N N . ASP A 1 93 ? -6.514 -2.217 16.866 1.00 89.25 93 ASP A N 1
ATOM 758 C CA . ASP A 1 93 ? -5.607 -2.289 18.021 1.00 89.25 93 ASP A CA 1
ATOM 759 C C . ASP A 1 93 ? -5.759 -1.039 18.909 1.00 89.25 93 ASP A C 1
ATOM 761 O O . ASP A 1 93 ? -5.900 -1.148 20.124 1.00 89.25 93 ASP A O 1
ATOM 765 N N . ALA A 1 94 ? -5.840 0.152 18.306 1.00 89.44 94 ALA A N 1
ATOM 766 C CA . ALA A 1 94 ? -6.052 1.406 19.028 1.00 89.44 94 ALA A CA 1
ATOM 767 C C . ALA A 1 94 ? -7.418 1.469 19.735 1.00 89.44 94 ALA A C 1
ATOM 769 O O . ALA A 1 94 ? -7.495 1.889 20.889 1.00 89.44 94 ALA A O 1
ATOM 770 N N . VAL A 1 95 ? -8.493 1.031 19.072 1.00 91.81 95 VAL A N 1
ATOM 771 C CA . VAL A 1 95 ? -9.842 0.976 19.658 1.00 91.81 95 VAL A CA 1
ATOM 772 C C . VAL A 1 95 ? -9.885 -0.010 20.825 1.00 91.81 95 VAL A C 1
ATOM 774 O O . VAL A 1 95 ? -10.426 0.331 21.875 1.00 91.81 95 VAL A O 1
ATOM 777 N N . ALA A 1 96 ? -9.254 -1.181 20.689 1.00 88.19 96 ALA A N 1
ATOM 778 C CA . ALA A 1 96 ? -9.179 -2.172 21.760 1.00 88.19 96 ALA A CA 1
ATOM 779 C C . ALA A 1 96 ? -8.458 -1.633 23.009 1.00 88.19 96 ALA A C 1
ATOM 781 O O . ALA A 1 96 ? -8.898 -1.905 24.121 1.00 88.19 96 ALA A O 1
ATOM 782 N N . ILE A 1 97 ? -7.402 -0.827 22.837 1.00 86.94 97 ILE A N 1
ATOM 783 C CA . ILE A 1 97 ? -6.680 -0.179 23.949 1.00 86.94 97 ILE A CA 1
ATOM 784 C C . ILE A 1 97 ? -7.560 0.854 24.673 1.00 86.94 97 ILE A C 1
ATOM 786 O O . ILE A 1 97 ? -7.508 0.978 25.896 1.00 86.94 97 ILE A O 1
ATOM 790 N N . ILE A 1 98 ? -8.375 1.612 23.934 1.00 86.19 98 ILE A N 1
ATOM 791 C CA . ILE A 1 98 ? -9.292 2.602 24.524 1.00 86.19 98 ILE A CA 1
ATOM 792 C C . ILE A 1 98 ? -10.398 1.899 25.319 1.00 86.19 98 ILE A C 1
ATOM 794 O O . ILE A 1 98 ? -10.764 2.351 26.403 1.00 86.19 98 ILE A O 1
ATOM 798 N N . GLU A 1 99 ? -10.923 0.793 24.795 1.00 82.50 99 GLU A N 1
ATOM 799 C CA . GLU A 1 99 ? -11.956 0.002 25.462 1.00 82.50 99 GLU A CA 1
ATOM 800 C C . GLU A 1 99 ? -11.410 -0.733 26.694 1.00 82.50 99 GLU A C 1
ATOM 802 O O . GLU A 1 99 ? -12.068 -0.733 27.733 1.00 82.50 99 GLU A O 1
ATOM 807 N N . SER A 1 100 ? -10.179 -1.260 26.635 1.00 77.00 100 SER A N 1
ATOM 808 C CA . SER A 1 100 ? -9.515 -1.845 27.806 1.00 77.00 100 SER A CA 1
ATOM 809 C C . SER A 1 100 ? -9.195 -0.800 28.873 1.00 77.00 100 SER A C 1
ATOM 811 O O . SER A 1 100 ? -9.411 -1.068 30.041 1.00 77.00 100 SER A O 1
ATOM 813 N N . GLY A 1 101 ? -8.780 0.419 28.506 1.00 66.75 101 GLY A N 1
ATOM 814 C CA . GLY A 1 101 ? -8.567 1.503 29.476 1.00 66.75 101 GLY A CA 1
ATOM 815 C C . GLY A 1 101 ? -9.854 1.967 30.170 1.00 66.75 101 GLY A C 1
ATOM 816 O O . GLY A 1 101 ? -9.813 2.453 31.296 1.00 66.75 101 GLY A O 1
ATOM 817 N N . LYS A 1 102 ? -11.006 1.782 29.516 1.00 59.16 102 LYS A N 1
ATOM 818 C CA . LYS A 1 102 ? -12.330 2.029 30.098 1.00 59.16 102 LYS A CA 1
ATOM 819 C C . LYS A 1 102 ? -12.783 0.875 30.997 1.00 59.16 102 LYS A C 1
ATOM 821 O O . LYS A 1 102 ? -13.429 1.127 32.007 1.00 59.16 102 LYS A O 1
ATOM 826 N N . HIS A 1 103 ? -12.397 -0.357 30.656 1.00 54.59 103 HIS A N 1
ATOM 827 C CA . HIS A 1 103 ? -12.543 -1.512 31.537 1.00 54.59 103 HIS A CA 1
ATOM 828 C C . HIS A 1 103 ? -11.573 -1.474 32.719 1.00 54.59 103 HIS A C 1
ATOM 830 O O . HIS A 1 103 ? -11.966 -1.938 33.768 1.00 54.59 103 HIS A O 1
ATOM 836 N N . ASP A 1 104 ? -10.380 -0.881 32.619 1.00 51.00 104 ASP A N 1
ATOM 837 C CA . ASP A 1 104 ? -9.420 -0.753 33.729 1.00 51.00 104 ASP A CA 1
ATOM 838 C C . ASP A 1 104 ? -9.845 0.288 34.781 1.00 51.00 104 ASP A C 1
ATOM 840 O O . ASP A 1 104 ? -9.460 0.167 35.942 1.00 51.00 104 ASP A O 1
ATOM 844 N N . ASP A 1 105 ? -10.661 1.290 34.435 1.00 52.19 105 ASP A N 1
ATOM 845 C CA . ASP A 1 105 ? -11.329 2.133 35.442 1.00 52.19 105 ASP A CA 1
ATOM 846 C C . ASP A 1 105 ? -12.486 1.382 36.137 1.00 52.19 105 ASP A C 1
ATOM 848 O O . ASP A 1 105 ? -12.783 1.666 37.299 1.00 52.19 105 ASP A O 1
ATOM 852 N N . ASP A 1 106 ? -13.061 0.362 35.486 1.00 50.59 106 ASP A N 1
ATOM 853 C CA . ASP A 1 106 ? -13.959 -0.617 36.119 1.00 50.59 106 ASP A CA 1
ATOM 854 C C . ASP A 1 106 ? -13.183 -1.769 36.817 1.00 50.59 106 ASP A C 1
ATOM 856 O O . ASP A 1 106 ? -13.648 -2.283 37.827 1.00 50.59 106 ASP A O 1
ATOM 860 N N . GLU A 1 107 ? -11.967 -2.146 36.397 1.00 45.16 107 GLU A N 1
ATOM 861 C CA . GLU A 1 107 ? -11.169 -3.285 36.906 1.00 45.16 107 GLU A CA 1
ATOM 862 C C . GLU A 1 107 ? -10.056 -2.882 37.890 1.00 45.16 107 GLU A C 1
ATOM 864 O O . GLU A 1 107 ? -9.566 -3.722 38.647 1.00 45.16 107 GLU A O 1
ATOM 869 N N . ARG A 1 108 ? -9.726 -1.591 38.039 1.00 44.44 108 ARG A N 1
ATOM 870 C CA . ARG A 1 108 ? -9.093 -1.077 39.273 1.00 44.44 108 ARG A CA 1
ATOM 871 C C . ARG A 1 108 ? -10.025 -1.164 40.475 1.00 44.44 108 ARG A C 1
ATOM 873 O O . ARG A 1 108 ? -9.570 -0.980 41.604 1.00 44.44 108 ARG A O 1
ATOM 880 N N . SER A 1 109 ? -11.294 -1.497 40.245 1.00 47.22 109 SER A N 1
ATOM 881 C CA . SER A 1 109 ? -12.158 -2.010 41.294 1.00 47.22 109 SER A CA 1
ATOM 882 C C . SER A 1 109 ? -12.050 -3.527 41.509 1.00 47.22 109 SER A C 1
ATOM 884 O O . SER A 1 109 ? -12.599 -3.955 42.501 1.00 47.22 109 SER A O 1
ATOM 886 N N . VAL A 1 110 ? -11.316 -4.311 40.693 1.00 48.75 110 VAL A N 1
ATOM 887 C CA . VAL A 1 110 ? -11.363 -5.801 40.673 1.00 48.75 110 VAL A CA 1
ATOM 888 C C . VAL A 1 110 ? -9.994 -6.514 40.853 1.00 48.75 110 VAL A C 1
ATOM 890 O O . VAL A 1 110 ? -9.923 -7.724 41.070 1.00 48.75 110 VAL A O 1
ATOM 893 N N . GLY A 1 111 ? -8.862 -5.804 40.817 1.00 41.19 111 GLY A N 1
ATOM 894 C CA . GLY A 1 111 ? -7.515 -6.403 40.771 1.00 41.19 111 GLY A CA 1
ATOM 895 C C . GLY A 1 111 ? -6.727 -6.531 42.086 1.00 41.19 111 GLY A C 1
ATOM 896 O O . GLY A 1 111 ? -5.528 -6.262 42.088 1.00 41.19 111 GLY A O 1
ATOM 897 N N . GLY A 1 112 ? -7.338 -6.927 43.206 1.00 41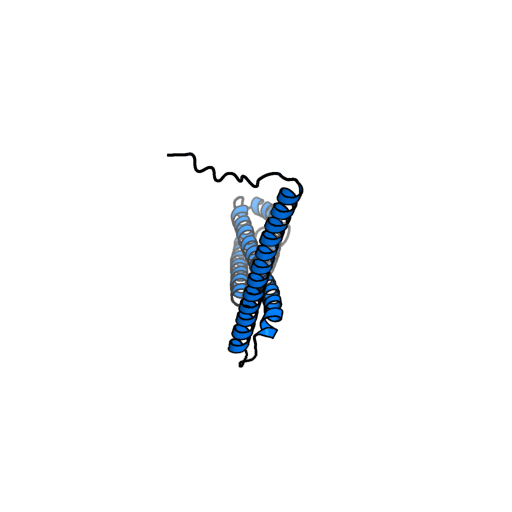.25 112 GLY A N 1
ATOM 898 C CA . GLY A 1 112 ? -6.618 -7.428 44.388 1.00 41.25 112 GLY A CA 1
ATOM 899 C C . GLY A 1 112 ? -7.027 -8.875 44.655 1.00 41.25 112 GLY A C 1
ATOM 900 O O . GLY A 1 112 ? -8.208 -9.147 44.770 1.00 41.25 112 GLY A O 1
ATOM 901 N N . GLN A 1 113 ? -6.105 -9.831 44.784 1.00 45.53 113 GLN A N 1
ATOM 902 C CA . GLN A 1 113 ? -6.383 -11.283 44.913 1.00 45.53 113 GLN A CA 1
ATOM 903 C C . GLN A 1 113 ? -7.190 -11.706 46.185 1.00 45.53 113 GLN A C 1
ATOM 905 O O . GLN A 1 113 ? -7.242 -12.880 46.538 1.00 45.53 113 GLN A O 1
ATOM 910 N N . THR A 1 114 ? -7.863 -10.769 46.857 1.00 48.34 114 THR A N 1
ATOM 911 C CA . THR A 1 114 ? -8.843 -10.953 47.943 1.00 48.34 114 THR A CA 1
ATOM 912 C C . THR A 1 114 ? -10.258 -10.480 47.537 1.00 48.34 114 THR A C 1
ATOM 914 O O . THR A 1 114 ? -11.163 -10.444 48.370 1.00 48.34 114 THR A O 1
ATOM 917 N N . ASP A 1 115 ? -10.452 -10.078 46.275 1.00 49.88 115 ASP A N 1
ATOM 918 C CA . ASP A 1 115 ? -11.541 -9.192 45.848 1.00 49.88 115 ASP A CA 1
ATOM 919 C C . ASP A 1 115 ? -12.643 -9.869 45.012 1.00 49.88 115 ASP A C 1
ATOM 921 O O . ASP A 1 115 ? -13.789 -9.4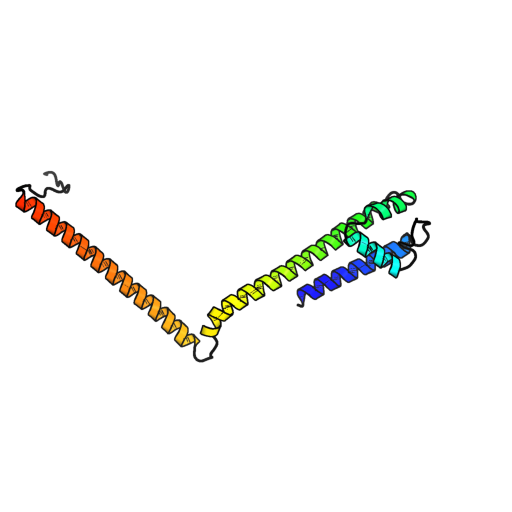44 45.071 1.00 49.88 115 ASP A O 1
ATOM 925 N N . GLY A 1 116 ? -12.384 -11.008 44.358 1.00 45.50 116 GLY A N 1
ATOM 926 C CA . GLY A 1 116 ? -13.423 -11.743 43.608 1.00 45.50 116 GLY A CA 1
ATOM 927 C C . GLY A 1 116 ? -14.627 -12.177 44.464 1.00 45.50 116 GLY A C 1
ATOM 928 O O . GLY A 1 116 ? -15.766 -12.122 44.012 1.00 45.50 116 GLY A O 1
ATOM 929 N N . THR A 1 117 ? -14.402 -12.519 45.738 1.00 52.56 117 THR A N 1
ATOM 930 C CA . THR A 1 117 ? -15.482 -12.812 46.699 1.00 52.56 117 THR A CA 1
ATOM 931 C C . THR A 1 117 ? -16.208 -11.539 47.158 1.00 52.56 117 THR A C 1
ATOM 933 O O . THR A 1 117 ? -17.408 -11.569 47.404 1.00 52.56 117 THR A O 1
ATOM 936 N N . ARG A 1 118 ? -15.512 -10.396 47.249 1.00 54.44 118 ARG A N 1
ATOM 937 C CA . ARG A 1 118 ? -16.081 -9.116 47.715 1.00 54.44 118 ARG A CA 1
ATOM 938 C C . ARG A 1 118 ? -16.852 -8.387 46.612 1.00 54.44 118 ARG A C 1
ATOM 940 O O . ARG A 1 118 ? -17.856 -7.742 46.911 1.00 54.44 118 ARG A O 1
ATOM 947 N N . ILE A 1 119 ? -16.429 -8.516 45.354 1.00 56.78 119 ILE A N 1
ATOM 948 C CA . ILE A 1 119 ? -17.146 -8.014 44.177 1.00 56.78 119 ILE A CA 1
ATOM 949 C C . ILE A 1 119 ? -18.473 -8.747 44.021 1.00 56.78 119 ILE A C 1
ATOM 951 O O . ILE A 1 119 ? -19.502 -8.080 43.893 1.00 56.78 119 ILE A O 1
ATOM 955 N N . ASP A 1 120 ? -18.484 -10.079 44.125 1.00 65.94 120 ASP A N 1
ATOM 956 C CA . ASP A 1 120 ? -19.729 -10.849 44.061 1.00 65.94 120 ASP A CA 1
ATOM 957 C C . ASP A 1 120 ? -20.635 -10.541 45.265 1.00 65.94 120 ASP A C 1
ATOM 959 O O . ASP A 1 120 ? -21.818 -10.267 45.088 1.00 65.94 120 ASP A O 1
ATOM 963 N N . GLU A 1 121 ? -20.083 -10.415 46.480 1.00 69.12 121 GLU A N 1
ATOM 964 C CA . GLU A 1 121 ? -20.851 -9.976 47.656 1.00 69.12 121 GLU A CA 1
ATOM 965 C C . GLU A 1 121 ? -21.420 -8.556 47.511 1.00 69.12 121 GLU A C 1
ATOM 967 O O . GLU A 1 121 ? -22.547 -8.296 47.933 1.00 69.12 121 GLU A O 1
ATOM 972 N N . SER A 1 122 ? -20.671 -7.612 46.932 1.00 76.44 122 SER A N 1
ATOM 973 C CA . SER A 1 122 ? -21.132 -6.231 46.736 1.00 76.44 122 SER A CA 1
ATOM 974 C C . SER A 1 122 ? -22.176 -6.125 45.621 1.00 76.44 122 SER A C 1
ATOM 976 O O . SER A 1 122 ? -23.145 -5.372 45.750 1.00 76.44 122 SER A O 1
ATOM 978 N N . THR A 1 123 ? -22.028 -6.929 44.568 1.00 79.19 123 THR A N 1
ATOM 979 C CA . THR A 1 123 ? -22.969 -7.028 43.450 1.00 79.19 123 THR A CA 1
ATOM 980 C C . THR A 1 123 ? -24.254 -7.708 43.909 1.00 79.19 123 THR A C 1
ATOM 982 O O . THR A 1 123 ? -25.340 -7.163 43.706 1.00 79.19 123 THR A O 1
ATOM 985 N N . GLN A 1 124 ? -24.155 -8.815 44.651 1.00 80.94 124 GLN A N 1
ATOM 986 C CA . GLN A 1 124 ? -25.300 -9.467 45.286 1.00 80.94 124 GLN A CA 1
ATOM 987 C C . GLN A 1 124 ? -25.977 -8.566 46.318 1.00 80.94 124 GLN A C 1
ATOM 989 O O . GLN A 1 124 ? -27.203 -8.502 46.336 1.00 80.94 124 GLN A O 1
ATOM 994 N N . LYS A 1 125 ? -25.226 -7.812 47.134 1.00 82.81 125 LYS A N 1
ATOM 995 C CA . LYS A 1 125 ? -25.816 -6.833 48.061 1.00 82.81 125 LYS A CA 1
ATOM 996 C C . LYS A 1 125 ? -26.579 -5.739 47.329 1.00 82.81 125 LYS A C 1
ATOM 998 O O . LYS A 1 125 ? -27.679 -5.413 47.759 1.00 82.81 125 LYS A O 1
ATOM 1003 N N . LYS A 1 126 ? -26.044 -5.197 46.229 1.00 86.56 126 LYS A N 1
ATOM 1004 C CA . LYS A 1 126 ? -26.758 -4.207 45.405 1.00 86.56 126 LYS A CA 1
ATOM 1005 C C . LYS A 1 126 ? -28.024 -4.799 44.791 1.00 86.56 126 LYS A C 1
ATOM 1007 O O . LYS A 1 126 ? -29.067 -4.164 44.866 1.00 86.56 126 LYS A O 1
ATOM 1012 N N . ILE A 1 127 ? -27.968 -6.017 44.252 1.00 87.50 127 ILE A N 1
ATOM 1013 C CA . ILE A 1 127 ? -29.145 -6.725 43.719 1.00 87.50 127 ILE A CA 1
ATOM 1014 C C . ILE A 1 127 ? -30.180 -6.974 44.825 1.00 87.50 127 ILE A C 1
ATOM 1016 O O . ILE A 1 127 ? -31.380 -6.803 44.611 1.00 87.50 127 ILE A O 1
ATOM 1020 N N . GLN A 1 128 ? -29.737 -7.354 46.023 1.00 85.75 128 GLN A N 1
ATOM 1021 C CA . GLN A 1 128 ? -30.616 -7.591 47.162 1.00 85.75 128 GLN A CA 1
ATOM 1022 C C . GLN A 1 128 ? -31.250 -6.288 47.663 1.00 85.75 128 GLN A C 1
ATOM 1024 O O . GLN A 1 128 ? -32.431 -6.280 48.008 1.00 85.75 128 GLN A O 1
ATOM 1029 N N . ASP A 1 129 ? -30.495 -5.191 47.678 1.00 91.00 129 ASP A N 1
ATOM 1030 C CA . ASP A 1 129 ? -30.994 -3.877 48.072 1.00 91.00 129 ASP A CA 1
ATOM 1031 C C . ASP A 1 129 ? -31.963 -3.303 47.031 1.00 91.00 129 ASP A C 1
ATOM 1033 O O . ASP A 1 129 ? -33.059 -2.882 47.386 1.00 91.00 129 ASP A O 1
ATOM 1037 N N . LEU A 1 130 ? -31.642 -3.409 45.737 1.00 87.94 130 LEU A N 1
ATOM 1038 C CA . LEU A 1 130 ? -32.543 -3.054 44.636 1.00 87.94 130 LEU A CA 1
ATOM 1039 C C . LEU A 1 130 ? -33.850 -3.850 44.697 1.00 87.94 130 LEU A C 1
ATOM 1041 O O . LEU A 1 130 ? -34.923 -3.263 44.589 1.00 87.94 130 LEU A O 1
ATOM 1045 N N . ASN A 1 131 ? -33.791 -5.162 44.943 1.00 87.81 131 ASN A N 1
ATOM 1046 C CA . ASN A 1 131 ? -34.994 -5.982 45.119 1.00 87.81 131 ASN A CA 1
ATOM 1047 C C . ASN A 1 131 ? -35.813 -5.563 46.349 1.00 87.81 131 ASN A C 1
ATOM 1049 O O . ASN A 1 131 ? -37.046 -5.549 46.293 1.00 87.81 131 ASN A O 1
ATOM 1053 N N . LYS A 1 132 ? -35.158 -5.180 47.454 1.00 87.62 132 LYS A N 1
ATOM 1054 C CA . LYS A 1 132 ? -35.843 -4.631 48.636 1.00 87.62 132 LYS A CA 1
ATOM 1055 C C . LYS A 1 132 ? -36.512 -3.292 48.333 1.00 87.62 132 LYS A C 1
ATOM 1057 O O . LYS A 1 132 ? -37.670 -3.114 48.703 1.00 87.62 132 LYS A O 1
ATOM 1062 N N . GLN A 1 133 ? -35.827 -2.384 47.640 1.00 91.31 133 GLN A N 1
ATOM 1063 C CA . GLN A 1 133 ? -36.383 -1.092 47.233 1.00 91.31 133 GLN A CA 1
ATOM 1064 C C . GLN A 1 133 ? -37.563 -1.266 46.269 1.00 91.31 133 GLN A C 1
ATOM 1066 O O . GLN A 1 133 ? -38.607 -0.649 46.470 1.00 91.31 133 GLN A O 1
ATOM 1071 N N . LEU A 1 134 ? -37.445 -2.160 45.280 1.00 87.81 134 LEU A N 1
ATOM 1072 C CA . LEU A 1 134 ? -38.526 -2.487 44.348 1.00 87.81 134 LEU A CA 1
ATOM 1073 C C . LEU A 1 134 ? -39.749 -3.037 45.095 1.00 87.81 134 LEU A C 1
ATOM 1075 O O . LEU A 1 134 ? -40.870 -2.590 44.871 1.00 87.81 134 LEU A O 1
ATOM 1079 N N . THR A 1 135 ? -39.528 -3.953 46.042 1.00 91.62 135 THR A N 1
ATOM 1080 C CA . THR A 1 135 ? -40.593 -4.499 46.896 1.00 91.62 135 THR A CA 1
ATOM 1081 C C . THR A 1 135 ? -41.247 -3.395 47.731 1.00 91.62 135 THR A C 1
ATOM 1083 O O . THR A 1 135 ? -42.472 -3.323 47.796 1.00 91.62 135 THR A O 1
ATOM 1086 N N . GLY A 1 136 ? -40.456 -2.489 48.315 1.00 89.81 136 GLY A N 1
ATOM 1087 C CA . GLY A 1 136 ? -40.958 -1.338 49.069 1.00 89.81 136 GLY A CA 1
ATOM 1088 C C . GLY A 1 136 ? -41.817 -0.395 48.224 1.00 89.81 136 GLY A C 1
ATOM 1089 O O . GLY A 1 136 ? -42.895 0.004 48.660 1.00 89.81 136 GLY A O 1
ATOM 1090 N N . LEU A 1 137 ? -41.394 -0.100 46.992 1.00 92.00 137 LEU A N 1
ATOM 1091 C CA . LEU A 1 137 ? -42.167 0.705 46.042 1.00 92.00 137 LEU A CA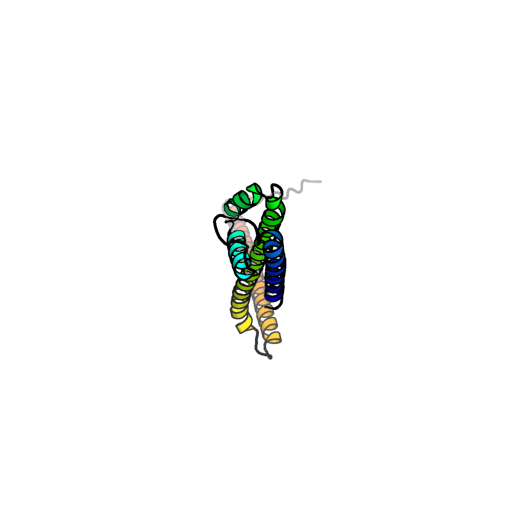 1
ATOM 1092 C C . LEU A 1 137 ? -43.479 0.023 45.647 1.00 92.00 137 LEU A C 1
ATOM 1094 O O . LEU A 1 137 ? -44.520 0.674 45.649 1.00 92.00 137 LEU A O 1
ATOM 1098 N N . VAL A 1 138 ? -43.463 -1.287 45.380 1.00 91.25 138 VAL A N 1
ATOM 1099 C CA . VAL A 1 138 ? -44.683 -2.058 45.085 1.00 91.25 138 VAL A CA 1
ATOM 1100 C C . VAL A 1 138 ? -45.655 -2.029 46.270 1.00 91.25 138 VAL A C 1
ATOM 1102 O O . VAL A 1 138 ? -46.862 -1.873 46.075 1.00 91.25 138 VAL A O 1
ATOM 1105 N N . PHE A 1 139 ? -45.152 -2.134 47.503 1.00 91.69 139 PHE A N 1
ATOM 1106 C CA . PHE A 1 139 ? -45.980 -2.012 48.705 1.00 91.69 139 PHE A CA 1
ATOM 1107 C C . PHE A 1 139 ? -46.561 -0.603 48.874 1.00 91.69 139 PHE A C 1
ATOM 1109 O O . PHE A 1 139 ? -47.762 -0.476 49.110 1.00 91.69 139 PHE A O 1
ATOM 1116 N N . ALA A 1 140 ? -45.754 0.445 48.693 1.00 90.75 140 ALA A N 1
ATOM 1117 C CA . ALA A 1 140 ? -46.219 1.830 48.746 1.00 90.75 140 ALA A CA 1
ATOM 1118 C C . ALA A 1 140 ? -47.275 2.118 47.664 1.00 90.75 140 ALA A C 1
ATOM 1120 O O . ALA A 1 140 ? -48.288 2.764 47.928 1.00 90.75 140 ALA A O 1
ATOM 1121 N N . GLN A 1 141 ? -47.085 1.576 46.460 1.00 91.69 141 GLN A N 1
ATOM 1122 C CA . GLN A 1 141 ? -48.042 1.690 45.365 1.00 91.69 141 GLN A CA 1
ATOM 1123 C C . GLN A 1 141 ? -49.364 0.982 45.688 1.00 91.69 141 GLN A C 1
ATOM 1125 O O . GLN A 1 141 ? -50.433 1.550 45.468 1.00 91.69 141 GLN A O 1
ATOM 1130 N N . ARG A 1 142 ? -49.316 -0.235 46.247 1.00 91.38 142 ARG A N 1
ATOM 1131 C CA . ARG A 1 142 ? -50.523 -0.944 46.705 1.00 91.38 142 ARG A CA 1
ATOM 1132 C C . ARG A 1 142 ? -51.252 -0.182 47.804 1.00 91.38 142 ARG A C 1
ATOM 1134 O O . ARG A 1 142 ? -52.477 -0.126 47.788 1.00 91.38 142 ARG A O 1
ATOM 1141 N N . GLN A 1 143 ? -50.518 0.423 48.733 1.00 92.25 143 GLN A N 1
ATOM 1142 C CA . GLN A 1 143 ? -51.112 1.239 49.786 1.00 92.25 143 GLN A CA 1
ATOM 1143 C C . GLN A 1 143 ? -51.807 2.476 49.210 1.00 92.25 143 GLN A C 1
ATOM 1145 O O . GLN A 1 143 ? -52.910 2.812 49.630 1.00 92.25 143 GLN A O 1
ATOM 1150 N N . MET A 1 144 ? -51.195 3.125 48.220 1.00 91.38 144 MET A N 1
ATOM 1151 C CA . MET A 1 144 ? -51.798 4.264 47.533 1.00 91.38 144 MET A CA 1
ATOM 1152 C C . MET A 1 144 ? -53.079 3.863 46.794 1.00 91.38 144 MET A C 1
ATOM 1154 O O . MET A 1 144 ? -54.079 4.564 46.897 1.00 91.38 144 MET A O 1
ATOM 1158 N N . GLN A 1 145 ? -53.079 2.708 46.122 1.00 90.38 145 GLN A N 1
ATOM 1159 C CA . GLN A 1 145 ? -54.287 2.144 45.510 1.00 90.38 145 GLN A CA 1
ATOM 1160 C C . GLN A 1 145 ? -55.397 1.927 46.544 1.00 90.38 145 GLN A C 1
ATOM 1162 O O . GLN A 1 145 ? -56.511 2.396 46.350 1.00 90.38 145 GLN A O 1
ATOM 1167 N N . GLN A 1 146 ? -55.080 1.344 47.703 1.00 90.81 146 GLN A N 1
ATOM 1168 C CA . GLN A 1 146 ? -56.063 1.183 48.780 1.00 90.81 146 GLN A CA 1
ATOM 1169 C C . GLN A 1 146 ? -56.565 2.516 49.348 1.00 90.81 146 GLN A C 1
ATOM 1171 O O . GLN A 1 146 ? -57.729 2.622 49.723 1.00 9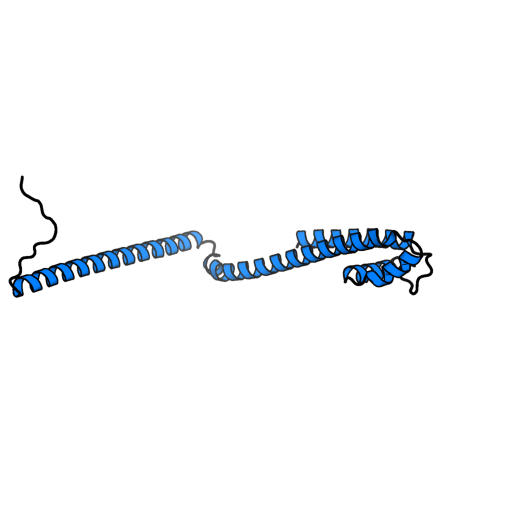0.81 146 GLN A O 1
ATOM 1176 N N . GLN A 1 147 ? -55.714 3.544 49.425 1.00 89.75 147 GLN A N 1
ATOM 1177 C CA . GLN A 1 147 ? -56.150 4.878 49.839 1.00 89.75 147 GLN A CA 1
ATOM 1178 C C . GLN A 1 147 ? -57.098 5.506 48.822 1.00 89.75 147 GLN A C 1
ATOM 1180 O O . GLN A 1 147 ? -58.097 6.090 49.229 1.00 89.75 147 GLN A O 1
ATOM 1185 N N . ILE A 1 148 ? -56.817 5.364 47.524 1.00 89.69 148 ILE A N 1
ATOM 1186 C CA . ILE A 1 148 ? -57.714 5.827 46.461 1.00 89.69 148 ILE A CA 1
ATOM 1187 C C . ILE A 1 148 ? -59.049 5.096 46.557 1.00 89.69 148 ILE A C 1
ATOM 1189 O O . ILE A 1 148 ? -60.083 5.755 46.545 1.00 89.69 148 ILE A O 1
ATOM 1193 N N . ASP A 1 149 ? -59.042 3.774 46.725 1.00 88.25 149 ASP A N 1
ATOM 1194 C CA . ASP A 1 149 ? -60.269 2.995 46.885 1.00 88.25 149 ASP A CA 1
ATOM 1195 C C . ASP A 1 149 ? -61.065 3.465 48.104 1.00 88.25 149 ASP A C 1
ATOM 1197 O O . ASP A 1 149 ? -62.260 3.728 47.995 1.00 88.25 149 ASP A O 1
ATOM 1201 N N . ASN A 1 150 ? -60.407 3.650 49.250 1.00 88.31 150 ASN A N 1
ATOM 1202 C CA . ASN A 1 150 ? -61.056 4.125 50.471 1.00 88.31 150 ASN A CA 1
ATOM 1203 C C . ASN A 1 150 ? -61.630 5.540 50.317 1.00 88.31 150 ASN A C 1
ATOM 1205 O O . ASN A 1 150 ? -62.784 5.757 50.677 1.00 88.31 150 ASN A O 1
ATOM 1209 N N . LEU A 1 151 ? -60.872 6.478 49.738 1.00 87.44 151 LEU A N 1
ATOM 1210 C CA . LEU A 1 151 ? -61.339 7.841 49.463 1.00 87.44 151 LEU A CA 1
ATOM 1211 C C . LEU A 1 151 ? -62.490 7.851 48.458 1.00 87.44 151 LEU A C 1
ATOM 1213 O O . LEU A 1 151 ? -63.426 8.629 48.597 1.00 87.44 151 LEU A O 1
ATOM 1217 N N . THR A 1 152 ? -62.442 6.963 47.468 1.00 84.88 152 THR A N 1
ATOM 1218 C CA . THR A 1 152 ? -63.518 6.768 46.499 1.00 84.88 152 THR A CA 1
ATOM 1219 C C . THR A 1 152 ? -64.775 6.296 47.229 1.00 84.88 152 THR A C 1
ATOM 1221 O O . THR A 1 152 ? -65.821 6.929 47.109 1.00 84.88 152 THR A O 1
ATOM 1224 N N . ARG A 1 153 ? -64.681 5.263 48.078 1.00 82.38 153 ARG A N 1
ATOM 1225 C CA . ARG A 1 153 ? -65.821 4.792 48.883 1.00 82.38 153 ARG A CA 1
ATOM 1226 C C . ARG A 1 153 ? -66.380 5.866 49.811 1.00 82.38 153 ARG A C 1
ATOM 1228 O O . ARG A 1 153 ? -67.597 5.991 49.915 1.00 82.38 153 ARG A O 1
ATOM 1235 N N . GLU A 1 154 ? -65.513 6.623 50.476 1.00 85.62 154 GLU A N 1
ATOM 1236 C CA . GLU A 1 154 ? -65.908 7.702 51.382 1.00 85.62 154 GLU A CA 1
ATOM 1237 C C . GLU A 1 154 ? -66.602 8.842 50.621 1.00 85.62 154 GLU A C 1
ATOM 1239 O O . GLU A 1 154 ? -67.663 9.303 51.040 1.00 85.62 154 GLU A O 1
ATOM 1244 N N . TYR A 1 155 ? -66.074 9.225 49.454 1.00 77.56 155 TYR A N 1
ATOM 1245 C CA . TYR A 1 155 ? -66.695 10.202 48.561 1.00 77.56 155 TYR A CA 1
ATOM 1246 C C . TYR A 1 155 ? -68.102 9.766 48.122 1.00 77.56 155 TYR A C 1
ATOM 1248 O O . TYR A 1 155 ? -69.059 10.524 48.279 1.00 77.56 155 TYR A O 1
ATOM 1256 N N . TYR A 1 156 ? -68.259 8.528 47.646 1.00 75.62 156 TYR A N 1
ATOM 1257 C CA . TYR A 1 156 ? -69.561 7.999 47.225 1.00 75.62 156 TYR A CA 1
ATOM 1258 C C . TYR A 1 156 ? -70.557 7.867 48.394 1.00 75.62 156 TYR A C 1
ATOM 1260 O O . TYR A 1 156 ? -71.739 8.182 48.231 1.00 75.62 156 TYR A O 1
ATOM 1268 N N . ALA A 1 157 ? -70.094 7.490 49.594 1.00 80.81 157 ALA A N 1
ATOM 1269 C CA . ALA A 1 157 ? -70.929 7.407 50.797 1.00 80.81 157 ALA A CA 1
ATOM 1270 C C . ALA A 1 157 ? -71.440 8.783 51.262 1.00 80.81 157 ALA A C 1
ATOM 1272 O O . ALA A 1 157 ? -72.605 8.904 51.642 1.00 80.81 157 ALA A O 1
ATOM 1273 N N . LEU A 1 158 ? -70.606 9.829 51.186 1.00 80.50 158 LEU A N 1
ATOM 1274 C CA . LEU A 1 158 ? -71.000 11.211 51.492 1.00 80.50 158 LEU A CA 1
ATOM 1275 C C . LEU A 1 158 ? -71.994 11.784 50.472 1.00 80.50 158 LEU A C 1
ATOM 1277 O O . LEU A 1 158 ? -72.813 12.633 50.822 1.00 80.50 158 LEU A O 1
ATOM 1281 N N . GLN A 1 159 ? -71.941 11.318 49.224 1.00 79.81 159 GLN A N 1
ATOM 1282 C CA . GLN A 1 159 ? -72.831 11.761 48.150 1.00 79.81 159 GLN A CA 1
ATOM 1283 C C . GLN A 1 159 ? -74.126 10.931 48.048 1.00 79.81 159 GLN A C 1
ATOM 1285 O O . GLN A 1 159 ? -75.011 11.275 47.267 1.00 79.81 159 GLN A O 1
ATOM 1290 N N . GLY A 1 160 ? -74.261 9.862 48.846 1.00 73.56 160 GLY A N 1
ATOM 1291 C CA . GLY A 1 160 ? -75.440 8.988 48.868 1.00 73.56 160 GLY A CA 1
ATOM 1292 C C . GLY A 1 160 ? -75.601 8.115 47.617 1.00 73.56 160 GLY A C 1
ATOM 1293 O O . GLY A 1 160 ? -76.709 7.661 47.334 1.00 73.56 160 GLY A O 1
ATOM 1294 N N . ILE A 1 161 ? -74.521 7.897 46.860 1.00 68.94 161 ILE A N 1
ATOM 1295 C CA . ILE A 1 161 ? -74.514 7.139 45.602 1.00 68.94 161 ILE A CA 1
ATOM 1296 C C . ILE A 1 161 ? -73.949 5.732 45.892 1.00 68.94 161 ILE A C 1
ATOM 1298 O O . ILE A 1 161 ? -72.822 5.632 46.382 1.00 68.94 161 ILE A O 1
ATOM 1302 N N . PRO A 1 162 ? -74.688 4.633 45.635 1.00 65.25 162 PRO A N 1
ATOM 1303 C CA . PRO A 1 162 ? -74.196 3.279 45.890 1.00 65.25 162 PRO A CA 1
ATOM 1304 C C . PRO A 1 162 ? -73.031 2.915 44.955 1.00 65.25 162 PRO A C 1
ATOM 1306 O O . PRO A 1 162 ? -73.075 3.191 43.758 1.00 65.25 162 PRO A O 1
ATOM 1309 N N . LEU A 1 163 ? -71.995 2.278 45.513 1.00 61.84 163 LEU A N 1
ATOM 1310 C CA . LEU A 1 163 ? -70.844 1.732 44.783 1.00 61.84 163 LEU A CA 1
ATOM 1311 C C . LEU A 1 163 ? -71.249 0.467 44.006 1.00 61.84 163 LEU A C 1
ATOM 1313 O O . LEU A 1 163 ? -70.890 -0.637 44.410 1.00 61.84 163 LEU A O 1
ATOM 1317 N N . ASP A 1 164 ? -72.016 0.606 42.929 1.00 58.62 164 ASP A N 1
ATOM 1318 C CA . ASP A 1 164 ? -72.255 -0.503 41.999 1.00 58.62 164 ASP A CA 1
ATOM 1319 C C . ASP A 1 164 ? -71.158 -0.477 40.924 1.00 58.62 164 ASP A C 1
ATOM 1321 O O . ASP A 1 164 ? -71.180 0.321 39.985 1.00 58.62 164 ASP A O 1
ATOM 1325 N N . GLY A 1 165 ? -70.110 -1.271 41.151 1.00 50.78 165 GLY A N 1
ATOM 1326 C CA . GLY A 1 165 ? -69.085 -1.553 40.150 1.00 50.78 165 GLY A CA 1
ATOM 1327 C C . GLY A 1 165 ? -69.565 -2.636 39.177 1.00 50.78 165 GLY A C 1
ATOM 1328 O O . GLY A 1 165 ? -70.486 -3.380 39.501 1.00 50.78 165 GLY A O 1
ATOM 1329 N N . PRO A 1 166 ? -68.946 -2.765 37.992 1.00 46.62 166 PRO A N 1
ATOM 1330 C CA . PRO A 1 166 ? -69.350 -3.690 36.939 1.00 46.62 166 PRO A CA 1
ATOM 1331 C C . PRO A 1 166 ? -68.921 -5.135 37.244 1.00 46.62 166 PRO A C 1
ATOM 1333 O O . PRO A 1 166 ? -68.296 -5.776 36.411 1.00 46.62 166 PRO A O 1
ATOM 1336 N N . ASP A 1 167 ? -69.295 -5.652 38.410 1.00 45.66 167 ASP A N 1
ATOM 1337 C CA . ASP A 1 167 ? -69.404 -7.086 38.667 1.00 45.66 167 ASP A CA 1
ATOM 1338 C C . ASP A 1 167 ? -70.898 -7.403 38.779 1.00 45.66 167 ASP A C 1
ATOM 1340 O O . ASP A 1 167 ? -71.437 -7.753 39.828 1.00 45.66 167 ASP A O 1
ATOM 1344 N N . GLY A 1 168 ? -71.589 -7.206 37.654 1.00 43.09 168 GLY A N 1
ATOM 1345 C CA . GLY A 1 168 ? -72.931 -7.718 37.454 1.00 43.09 168 GLY A CA 1
ATOM 1346 C C . GLY A 1 168 ? -72.879 -9.238 37.396 1.00 43.09 168 GLY A C 1
ATOM 1347 O O . GLY A 1 168 ? -72.693 -9.811 36.326 1.00 43.09 168 GLY A O 1
ATOM 1348 N N . GLU A 1 169 ? -73.098 -9.895 38.529 1.00 43.94 169 GLU A N 1
ATOM 1349 C CA . GLU A 1 169 ? -73.706 -11.218 38.499 1.00 43.94 169 GLU A CA 1
ATOM 1350 C C . GLU A 1 169 ? -75.208 -11.016 38.262 1.00 43.94 169 GLU A C 1
ATOM 1352 O O . GLU A 1 169 ? -75.972 -10.634 39.149 1.00 43.94 169 GLU A O 1
ATOM 1357 N N . THR A 1 170 ? -75.635 -11.190 37.009 1.00 46.38 170 THR A N 1
ATOM 1358 C CA . THR A 1 170 ? -77.050 -11.357 36.677 1.00 46.38 170 THR A CA 1
ATOM 1359 C C . THR A 1 170 ? -77.574 -12.650 37.282 1.00 46.38 170 THR A C 1
ATOM 1361 O O . THR A 1 170 ? -76.950 -13.698 37.143 1.00 46.38 170 THR A O 1
ATOM 1364 N N . ALA A 1 171 ? -78.769 -12.557 37.861 1.00 36.59 171 ALA A N 1
ATOM 1365 C CA . ALA A 1 171 ? -79.613 -13.664 38.278 1.00 36.59 171 ALA A CA 1
ATOM 1366 C C . ALA A 1 171 ? -79.586 -14.880 37.326 1.00 36.59 171 ALA A C 1
ATOM 1368 O O . ALA A 1 171 ? -79.934 -14.758 36.148 1.00 36.59 171 ALA A O 1
ATOM 1369 N N . ALA A 1 172 ? -79.286 -16.047 37.898 1.00 33.91 172 ALA A N 1
ATOM 1370 C CA . ALA A 1 172 ? -80.025 -17.299 37.733 1.00 33.91 172 ALA A CA 1
ATOM 1371 C C . ALA A 1 172 ? -79.864 -18.133 39.012 1.00 33.91 172 ALA A C 1
ATOM 1373 O O . ALA A 1 172 ? -78.709 -18.283 39.466 1.00 33.91 172 ALA A O 1
#

Foldseek 3Di:
DVVLVVLVVVLVVLLQVQLVVQLVPPLPPPFPDNCNVDSVSVSVLLVCLLVVNNPVVQVRVCVVPVCSVVVSVVSNVVSVVSVVVSVVVVVVVVVVVVVVVVVVVVCVQPPDPVPPVVVVVVVVVVVVVVVVVVVVVVVVVVVVVVVVVVVVVVVCVVVVHDPDDPPDPDDD

Sequence (172 aa):
FPRLSAIGMLLLLVFYIFAVMTTTLFKDLPLSEDYFNNLAASLFTLFQFMTMEWSEVTREVMEYYSWAWAPFVIFVAISGFIVFNLIIAVICDAVAIIESGKHDDDERSVGGQTDGTRIDESTQKKIQDLNKQLTGLVFAQRQMQQQIDNLTREYYALQGIPLDGPDGETAA

InterPro domains:
  IPR005821 Ion transport domain [PF00520] (2-98)
  IPR043203 Voltage-gated cation channel calcium and sodium [PTHR10037] (1-98)